Protein AF-A0A094PWL8-F1 (afdb_monomer)

Radius of gyration: 20.59 Å; Cα contacts (8 Å, |Δi|>4): 6; chains: 1; bounding box: 36×15×63 Å

pLDDT: mean 81.87, std 12.84, range [55.41, 94.81]

Solvent-accessible surface area (backbone atoms only — not comparable to full-atom values): 3560 Å² total; per-residue (Å²): 143,68,89,79,45,69,67,58,56,52,54,48,50,52,54,50,32,67,77,62,31,76,68,46,57,59,50,53,49,50,56,53,47,52,54,52,49,53,53,50,51,56,53,48,50,57,56,44,56,68,61,60,57,78,78,70,76,80,134

Mean predicted aligned error: 9.79 Å

Structure (mmCIF, N/CA/C/O backbone):
data_AF-A0A094PWL8-F1
#
_entry.id   AF-A0A094PWL8-F1
#
loop_
_atom_site.group_PDB
_atom_site.id
_atom_site.type_symbol
_atom_site.label_atom_id
_atom_site.label_alt_id
_atom_site.label_comp_id
_atom_site.label_asym_id
_atom_site.label_entity_id
_atom_site.label_seq_id
_atom_site.pdbx_PDB_ins_code
_atom_site.Cartn_x
_atom_site.Cartn_y
_atom_site.Cartn_z
_atom_site.occupancy
_atom_site.B_iso_or_equiv
_atom_site.auth_seq_id
_atom_site.auth_comp_id
_atom_site.auth_asym_id
_atom_site.auth_atom_id
_atom_site.pdbx_PDB_model_num
ATOM 1 N N . MET A 1 1 ? 20.660 4.666 -1.729 1.00 56.97 1 MET A N 1
ATOM 2 C CA . MET A 1 1 ? 19.568 5.373 -1.022 1.00 56.97 1 MET A CA 1
ATOM 3 C C . MET A 1 1 ? 18.749 6.187 -2.023 1.00 56.97 1 MET A C 1
ATOM 5 O O . MET A 1 1 ? 18.969 7.372 -2.155 1.00 56.97 1 MET A O 1
ATOM 9 N N . ASN A 1 2 ? 17.871 5.557 -2.807 1.00 64.25 2 ASN A N 1
ATOM 10 C CA . ASN A 1 2 ? 17.022 6.262 -3.794 1.00 64.25 2 ASN A CA 1
ATOM 11 C C . ASN A 1 2 ? 15.641 5.596 -3.953 1.00 64.25 2 ASN A C 1
ATOM 13 O O . ASN A 1 2 ? 14.880 5.934 -4.856 1.00 64.25 2 ASN A O 1
ATOM 17 N N . ALA A 1 3 ? 15.324 4.633 -3.083 1.00 62.69 3 ALA A N 1
ATOM 18 C CA . ALA A 1 3 ? 14.192 3.723 -3.242 1.00 62.69 3 ALA A CA 1
ATOM 19 C C . ALA A 1 3 ? 12.824 4.394 -3.032 1.00 62.69 3 ALA A C 1
ATOM 21 O O . ALA A 1 3 ? 11.808 3.845 -3.433 1.00 62.69 3 ALA A O 1
ATOM 22 N N . LEU A 1 4 ? 12.796 5.598 -2.454 1.00 67.25 4 LEU A N 1
ATOM 23 C CA . LEU A 1 4 ? 11.567 6.344 -2.177 1.00 67.25 4 LEU A CA 1
ATOM 24 C C . LEU A 1 4 ? 11.392 7.553 -3.099 1.00 67.25 4 LEU A C 1
ATOM 26 O O . LEU A 1 4 ? 10.736 8.525 -2.735 1.00 67.25 4 LEU A O 1
ATOM 30 N N . LYS A 1 5 ? 11.978 7.529 -4.304 1.00 80.62 5 LYS A N 1
ATOM 31 C CA . LYS A 1 5 ? 11.630 8.540 -5.306 1.00 80.62 5 LYS A CA 1
ATOM 32 C C . LYS A 1 5 ? 10.157 8.351 -5.684 1.00 80.62 5 LYS A C 1
ATOM 34 O O . LYS A 1 5 ? 9.829 7.259 -6.157 1.00 80.62 5 LYS A O 1
ATOM 39 N N . PRO A 1 6 ? 9.305 9.390 -5.565 1.00 84.69 6 PRO A N 1
ATOM 40 C CA . PRO A 1 6 ? 7.879 9.319 -5.905 1.00 84.69 6 PRO A CA 1
ATOM 41 C C . PRO A 1 6 ? 7.604 8.700 -7.282 1.00 84.69 6 PRO A C 1
ATOM 43 O O . PRO A 1 6 ? 6.593 8.038 -7.481 1.00 84.69 6 PRO A O 1
ATOM 46 N N . TRP A 1 7 ? 8.558 8.830 -8.207 1.00 88.94 7 TRP A N 1
ATOM 47 C CA . TRP A 1 7 ? 8.524 8.210 -9.527 1.00 88.94 7 TRP A CA 1
ATOM 48 C C . TRP A 1 7 ? 8.314 6.685 -9.519 1.00 88.94 7 TRP A C 1
ATOM 50 O O . TRP A 1 7 ? 7.556 6.171 -10.334 1.00 88.94 7 TRP A O 1
ATOM 60 N N . HIS A 1 8 ? 8.929 5.950 -8.585 1.00 87.19 8 HIS A N 1
ATOM 61 C CA . HIS A 1 8 ? 8.775 4.490 -8.527 1.00 87.19 8 HIS A CA 1
ATOM 62 C C . HIS A 1 8 ? 7.353 4.091 -8.131 1.00 87.19 8 HIS A C 1
ATOM 64 O O . HIS A 1 8 ? 6.813 3.131 -8.673 1.00 87.19 8 HIS A O 1
ATOM 70 N N . LEU A 1 9 ? 6.7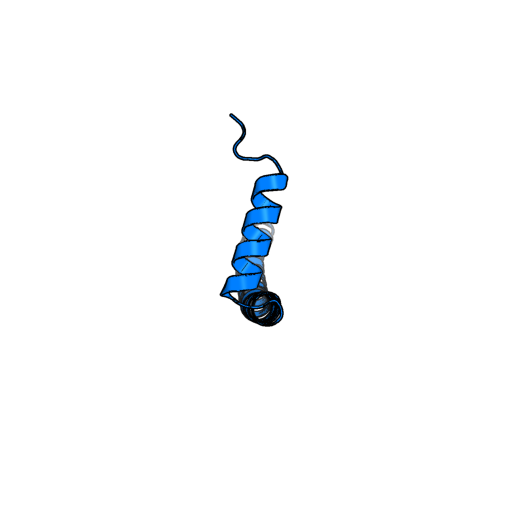23 4.859 -7.236 1.00 89.56 9 LEU A N 1
ATOM 71 C CA . LEU A 1 9 ? 5.336 4.629 -6.833 1.00 89.56 9 LEU A CA 1
ATOM 72 C C . LEU A 1 9 ? 4.369 4.865 -7.994 1.00 89.56 9 LEU A C 1
ATOM 74 O O . LEU A 1 9 ? 3.417 4.108 -8.144 1.00 89.56 9 LEU A O 1
ATOM 78 N N . VAL A 1 10 ? 4.633 5.864 -8.842 1.00 91.75 10 VAL A N 1
ATOM 79 C CA . VAL A 1 10 ? 3.824 6.114 -10.045 1.00 91.75 10 VAL A CA 1
ATOM 80 C C . VAL A 1 10 ? 3.928 4.940 -11.016 1.00 91.75 10 VAL A C 1
ATOM 82 O O . VAL A 1 10 ? 2.904 4.432 -11.464 1.00 91.75 10 VAL A O 1
ATOM 85 N N . VAL A 1 11 ? 5.142 4.457 -11.297 1.00 93.06 11 VAL A N 1
ATOM 86 C CA . VAL A 1 11 ? 5.339 3.295 -12.180 1.00 93.06 11 VAL A CA 1
ATOM 87 C C . VAL A 1 11 ? 4.655 2.054 -11.605 1.00 93.06 11 VAL A C 1
ATOM 89 O O . VAL A 1 11 ? 3.947 1.356 -12.328 1.00 93.06 11 VAL A O 1
ATOM 92 N N . LEU A 1 12 ? 4.798 1.812 -10.300 1.00 91.62 12 LEU A N 1
ATOM 93 C CA . LEU A 1 12 ? 4.136 0.700 -9.627 1.00 91.62 12 LEU A CA 1
ATOM 94 C C . LEU A 1 12 ? 2.613 0.806 -9.748 1.00 91.62 12 LEU A C 1
ATOM 96 O O . LEU A 1 12 ? 1.965 -0.164 -10.129 1.00 91.62 12 LEU A O 1
ATOM 100 N N . ALA A 1 13 ? 2.046 1.985 -9.490 1.00 90.38 13 ALA A N 1
ATOM 101 C CA . ALA A 1 13 ? 0.615 2.223 -9.621 1.00 90.38 13 ALA A CA 1
ATOM 102 C C . ALA A 1 13 ? 0.125 1.940 -11.048 1.00 90.38 13 ALA A C 1
ATOM 104 O O . ALA A 1 13 ? -0.897 1.281 -11.215 1.00 90.38 13 ALA A O 1
ATOM 105 N N . VAL A 1 14 ? 0.870 2.362 -12.074 1.00 93.00 14 VAL A N 1
ATOM 106 C CA . VAL A 1 14 ? 0.533 2.072 -13.476 1.00 93.00 14 VAL A CA 1
ATOM 107 C C . VAL A 1 14 ? 0.553 0.568 -13.749 1.00 93.00 14 VAL A C 1
ATOM 109 O O . VAL A 1 14 ? -0.410 0.046 -14.307 1.00 93.00 14 VAL A O 1
ATOM 112 N N . VAL A 1 15 ? 1.591 -0.149 -13.311 1.00 93.56 15 VAL A N 1
ATOM 113 C CA . VAL A 1 15 ? 1.675 -1.611 -13.479 1.00 93.56 15 VAL A CA 1
ATOM 114 C C . VAL A 1 15 ? 0.506 -2.310 -12.780 1.00 93.56 15 VAL A C 1
ATOM 116 O O . VAL A 1 15 ? -0.158 -3.154 -13.380 1.00 93.56 15 VAL A O 1
ATOM 119 N N . PHE A 1 16 ? 0.189 -1.918 -11.546 1.00 91.62 16 PHE A N 1
ATOM 120 C CA . PHE A 1 16 ? -0.966 -2.442 -10.815 1.00 91.62 16 PHE A CA 1
ATOM 121 C C . PHE A 1 16 ? -2.289 -2.155 -11.536 1.00 91.62 16 PHE A C 1
ATOM 123 O O . PHE A 1 16 ? -3.140 -3.038 -11.629 1.00 91.62 16 PHE A O 1
ATOM 130 N N . LEU A 1 17 ? -2.471 -0.951 -12.084 1.00 91.06 17 LEU A N 1
ATOM 131 C CA . LEU A 1 17 ? -3.674 -0.592 -12.838 1.00 91.06 17 LEU A CA 1
ATOM 132 C C . LEU A 1 17 ? -3.821 -1.412 -14.123 1.00 91.06 17 LEU A C 1
ATOM 134 O O . LEU A 1 17 ? -4.948 -1.743 -14.481 1.00 91.06 17 LEU A O 1
ATOM 138 N N . VAL A 1 18 ? -2.721 -1.757 -14.796 1.00 91.81 18 VAL A N 1
ATOM 139 C CA . VAL A 1 18 ? -2.751 -2.620 -15.988 1.00 91.81 18 VAL A CA 1
ATOM 140 C C . VAL A 1 18 ? -3.111 -4.060 -15.617 1.00 91.81 18 VAL A C 1
ATOM 142 O O . VAL A 1 18 ? -3.964 -4.652 -16.270 1.00 91.81 18 VAL A O 1
ATOM 145 N N . LEU A 1 19 ? -2.515 -4.611 -14.555 1.00 91.75 19 LEU A N 1
ATOM 146 C CA . LEU A 1 19 ? -2.750 -6.002 -14.142 1.00 91.75 19 LEU A CA 1
ATOM 147 C C . LEU A 1 19 ? -4.149 -6.225 -13.557 1.00 91.75 19 LEU A C 1
ATOM 149 O O . LEU A 1 19 ? -4.807 -7.213 -13.873 1.00 91.75 19 LEU A 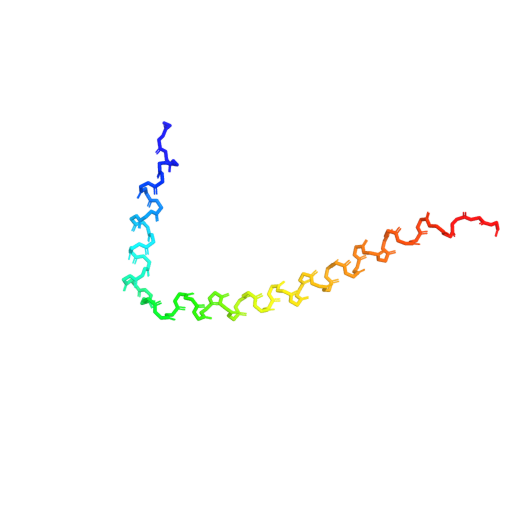O 1
ATOM 153 N N . PHE A 1 20 ? -4.608 -5.316 -12.697 1.00 88.38 20 PHE A N 1
ATOM 154 C CA . PHE A 1 20 ? -5.883 -5.464 -11.991 1.00 88.38 20 PHE A CA 1
ATOM 155 C C . PHE A 1 20 ? -7.040 -4.737 -12.687 1.00 88.38 20 PHE A C 1
ATOM 157 O O . PHE A 1 20 ? -8.202 -5.087 -12.482 1.00 88.38 20 PHE A O 1
ATOM 164 N N . GLY A 1 21 ? -6.747 -3.740 -13.521 1.00 86.31 21 GLY A N 1
ATOM 165 C CA . GLY A 1 21 ? -7.730 -2.874 -14.164 1.00 86.31 21 GLY A CA 1
ATOM 166 C C . GLY A 1 21 ? -8.119 -1.670 -13.299 1.00 86.31 21 GLY A C 1
ATOM 167 O O . GLY A 1 21 ? -8.371 -1.782 -12.095 1.00 86.31 21 GLY A O 1
ATOM 168 N N . ALA A 1 22 ? -8.268 -0.504 -13.936 1.00 82.88 22 ALA A N 1
ATOM 169 C CA . ALA A 1 22 ? -8.559 0.768 -13.262 1.00 82.88 22 ALA A CA 1
ATOM 170 C C . ALA A 1 22 ? -9.870 0.788 -12.457 1.00 82.88 22 ALA A C 1
ATOM 172 O O . ALA A 1 22 ? -10.018 1.589 -11.538 1.00 82.88 22 ALA A O 1
ATOM 173 N N . LYS A 1 23 ? -10.821 -0.100 -12.774 1.00 80.81 23 LYS A N 1
ATOM 174 C CA . LYS A 1 23 ? -12.112 -0.192 -12.078 1.00 80.81 23 LYS A CA 1
ATOM 175 C C . LYS A 1 23 ? -12.079 -1.125 -10.863 1.00 80.81 23 LYS A C 1
ATOM 177 O O . LYS A 1 23 ? -12.835 -0.899 -9.926 1.00 80.81 23 LYS A O 1
ATOM 182 N N . ARG A 1 24 ? -11.204 -2.138 -10.845 1.00 82.62 24 ARG A N 1
ATOM 183 C CA . ARG A 1 24 ? -11.141 -3.136 -9.759 1.00 82.62 24 ARG A CA 1
ATOM 184 C C . ARG A 1 24 ? -10.361 -2.636 -8.553 1.00 82.62 24 ARG A C 1
ATOM 186 O O . ARG A 1 24 ? -10.750 -2.910 -7.427 1.00 82.62 24 ARG A O 1
ATOM 193 N N . LEU A 1 25 ? -9.309 -1.855 -8.781 1.00 88.00 25 LEU A N 1
ATOM 194 C CA . LEU A 1 25 ? -8.504 -1.273 -7.710 1.00 88.00 25 LEU A CA 1
ATOM 195 C C . LEU A 1 25 ? -9.327 -0.386 -6.745 1.00 88.00 25 LEU A C 1
ATOM 197 O O . LEU A 1 25 ? -9.291 -0.646 -5.541 1.00 88.00 25 LEU A O 1
ATOM 201 N N . PRO A 1 26 ? -10.129 0.596 -7.213 1.00 82.62 26 PRO A N 1
ATOM 202 C CA . PRO A 1 26 ? -10.957 1.402 -6.318 1.00 82.62 26 PRO A CA 1
ATOM 203 C C . PRO A 1 26 ? -12.132 0.620 -5.728 1.00 82.62 26 PRO A C 1
ATOM 205 O O . PRO A 1 26 ? -12.551 0.921 -4.617 1.00 82.62 26 PRO A O 1
ATOM 208 N N . ASP A 1 27 ? -12.676 -0.364 -6.443 1.00 89.50 27 ASP A N 1
ATOM 209 C CA . ASP A 1 27 ? -13.815 -1.149 -5.963 1.00 89.50 27 ASP A CA 1
ATOM 210 C C . ASP A 1 27 ? -13.413 -2.076 -4.806 1.00 89.50 27 ASP A C 1
ATOM 212 O O . ASP A 1 27 ? -14.019 -2.033 -3.733 1.00 89.50 27 ASP A O 1
ATOM 216 N N . SER A 1 28 ? -12.299 -2.799 -4.961 1.00 89.75 28 SER A N 1
ATOM 217 C CA . SER A 1 28 ? -11.695 -3.593 -3.888 1.00 89.75 28 SER A CA 1
ATOM 218 C C . SER A 1 28 ? -11.241 -2.716 -2.721 1.00 89.75 28 SER A C 1
ATOM 220 O O . SER A 1 28 ? -11.496 -3.042 -1.568 1.00 89.75 28 SER A O 1
ATOM 222 N N . ALA A 1 29 ? -10.626 -1.558 -2.979 1.00 90.94 29 ALA A N 1
ATOM 223 C CA . ALA A 1 29 ? -10.257 -0.638 -1.903 1.00 90.94 29 ALA A CA 1
ATOM 224 C C . ALA A 1 29 ? -11.485 -0.108 -1.140 1.00 90.94 29 ALA A C 1
ATOM 226 O O . ALA A 1 29 ? -11.427 0.058 0.077 1.00 90.94 29 ALA A O 1
ATOM 227 N N . ARG A 1 30 ? -12.615 0.133 -1.821 1.00 90.31 30 ARG A N 1
ATOM 228 C CA . ARG A 1 30 ? -13.867 0.569 -1.182 1.00 90.31 30 ARG A CA 1
ATOM 229 C C . ARG A 1 30 ? -14.480 -0.523 -0.313 1.00 90.31 30 ARG A C 1
ATOM 231 O O . ARG A 1 30 ? -14.939 -0.201 0.781 1.00 90.31 30 ARG A O 1
ATOM 238 N N . SER A 1 31 ? -14.511 -1.776 -0.765 1.00 91.00 31 SER A N 1
ATOM 239 C CA . SER A 1 31 ? -15.052 -2.881 0.038 1.00 91.00 31 SER A CA 1
ATOM 240 C C . SER A 1 31 ? -14.175 -3.158 1.261 1.00 91.00 31 SER A C 1
ATOM 242 O O . SER A 1 31 ? -14.686 -3.183 2.380 1.00 91.00 31 SER A O 1
ATOM 244 N N . LEU A 1 32 ? -12.854 -3.230 1.073 1.00 92.44 32 LEU A N 1
ATOM 245 C CA . LEU A 1 32 ? -11.887 -3.381 2.162 1.00 92.44 32 LEU A CA 1
ATOM 246 C C . LEU A 1 32 ? -11.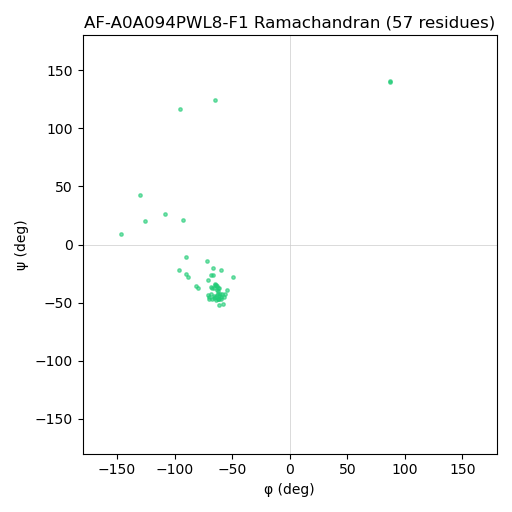926 -2.187 3.127 1.00 92.44 32 LEU A C 1
ATOM 248 O O . LEU A 1 32 ? -11.901 -2.369 4.341 1.00 92.44 32 LEU A O 1
ATOM 252 N N . GLY A 1 33 ? -12.063 -0.964 2.612 1.00 91.44 33 GLY A N 1
ATOM 253 C CA . GLY A 1 33 ? -12.179 0.249 3.421 1.00 91.44 33 GLY A CA 1
ATOM 254 C C . GLY A 1 33 ? -13.440 0.283 4.289 1.00 91.44 33 GLY A C 1
ATOM 255 O O . GLY A 1 33 ? -13.387 0.772 5.417 1.00 91.44 33 GLY A O 1
ATOM 256 N N . ARG A 1 34 ? -14.564 -0.271 3.812 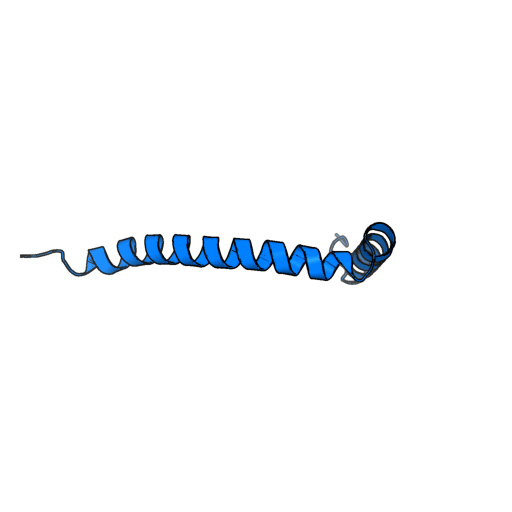1.00 93.12 34 ARG A N 1
ATOM 257 C CA . ARG A 1 34 ? -15.783 -0.426 4.627 1.00 93.12 34 ARG A CA 1
ATOM 258 C C . ARG A 1 34 ? -15.555 -1.403 5.780 1.00 93.12 34 ARG A C 1
ATOM 260 O O . ARG A 1 34 ? -15.884 -1.054 6.910 1.00 93.12 34 ARG A O 1
ATOM 267 N N . SER A 1 35 ? -14.938 -2.558 5.522 1.00 92.81 35 SER A N 1
ATOM 268 C CA . SER A 1 35 ? -14.613 -3.536 6.571 1.00 92.81 35 SER A CA 1
ATOM 269 C C . SER A 1 35 ? -13.632 -2.969 7.600 1.00 92.81 35 SER A C 1
ATOM 271 O O . SER A 1 35 ? -13.855 -3.095 8.800 1.00 92.81 35 SER A O 1
ATOM 273 N N . LEU A 1 36 ? -12.590 -2.264 7.147 1.00 94.81 36 LEU A N 1
ATOM 274 C CA . LEU A 1 36 ? -11.627 -1.602 8.033 1.00 94.81 36 LEU A CA 1
ATOM 275 C C . LEU A 1 36 ? -12.262 -0.483 8.861 1.00 94.81 36 LEU A C 1
ATOM 277 O O . LEU A 1 36 ? -11.851 -0.264 9.996 1.00 94.81 36 LEU A O 1
ATOM 281 N N . ARG A 1 37 ? -13.252 0.237 8.322 1.00 92.38 37 ARG A N 1
ATOM 282 C CA . ARG A 1 37 ? -13.977 1.269 9.073 1.00 92.38 37 ARG A CA 1
ATOM 283 C C . ARG A 1 37 ? -14.771 0.664 10.226 1.00 92.38 37 ARG A C 1
ATOM 285 O O . ARG A 1 37 ? -14.718 1.220 11.315 1.00 92.38 37 ARG A O 1
ATOM 292 N N . ILE A 1 38 ? -15.479 -0.439 9.979 1.00 92.75 38 ILE A N 1
ATOM 293 C CA . ILE A 1 38 ? -16.243 -1.156 11.011 1.00 92.75 38 ILE A CA 1
ATOM 294 C C . ILE A 1 38 ? -15.286 -1.651 12.094 1.00 92.75 38 ILE A C 1
ATOM 296 O O . ILE A 1 38 ? -15.433 -1.277 13.252 1.00 92.75 38 ILE A O 1
ATOM 300 N N . PHE A 1 39 ? -14.226 -2.354 11.688 1.00 94.19 39 PHE A N 1
ATOM 301 C CA . PHE A 1 39 ? -13.193 -2.829 12.605 1.00 94.19 39 PHE A CA 1
ATOM 302 C C . PHE A 1 39 ? -12.561 -1.689 13.419 1.00 94.19 39 PHE A C 1
ATOM 304 O O . PHE A 1 39 ? -12.378 -1.801 14.624 1.00 94.19 39 PHE A O 1
ATOM 311 N N . LYS A 1 40 ? -12.267 -0.546 12.786 1.00 90.56 40 LYS A N 1
ATOM 312 C CA . LYS A 1 40 ? -11.733 0.632 13.480 1.00 90.56 40 LYS A CA 1
ATOM 313 C C . LY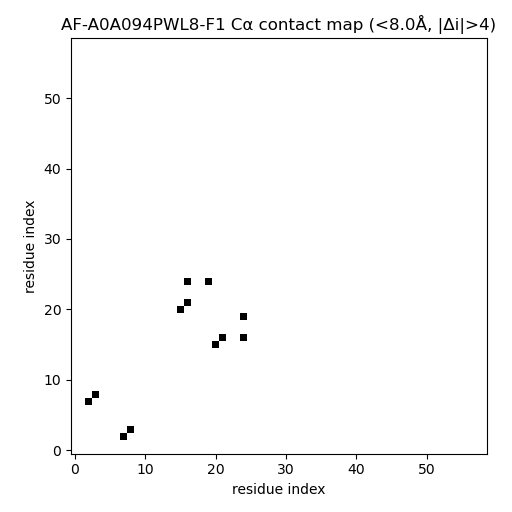S A 1 40 ? -12.716 1.194 14.509 1.00 90.56 40 LYS A C 1
ATOM 315 O O . LYS A 1 40 ? -12.266 1.642 15.557 1.00 90.56 40 LYS A O 1
ATOM 320 N N . SER A 1 41 ? -14.012 1.221 14.207 1.00 90.38 41 SER A N 1
ATOM 321 C CA . SER A 1 41 ? -15.040 1.689 15.142 1.00 90.38 41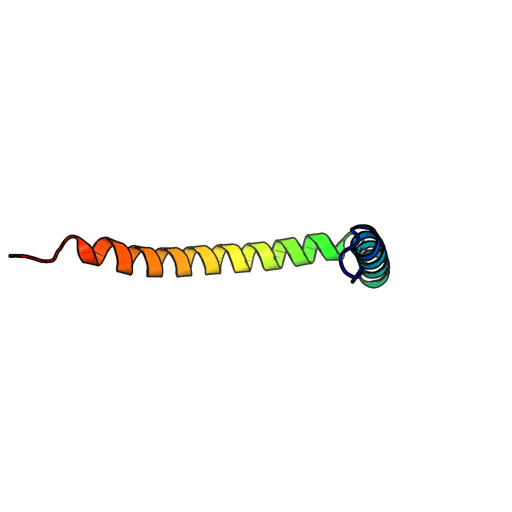 SER A CA 1
ATOM 322 C C . SER A 1 41 ? -15.156 0.771 16.356 1.00 90.38 41 SER A C 1
ATOM 324 O O . SER A 1 41 ? -15.144 1.280 17.470 1.00 90.38 41 SER A O 1
ATOM 326 N N . GLU A 1 42 ? -15.159 -0.547 16.147 1.00 88.69 42 GLU A N 1
ATOM 327 C CA . GLU A 1 42 ? -15.152 -1.533 17.238 1.00 88.69 42 GLU A CA 1
ATOM 328 C C . GLU A 1 42 ? -13.889 -1.395 18.101 1.00 88.69 42 GLU A C 1
ATOM 330 O O . GLU A 1 42 ? -13.969 -1.279 19.319 1.00 88.69 42 GLU A O 1
ATOM 335 N N . VAL A 1 43 ? -12.708 -1.297 17.481 1.00 90.31 43 VAL A N 1
ATOM 336 C CA . VAL A 1 43 ? -11.443 -1.090 18.209 1.00 90.31 43 VAL A CA 1
ATOM 337 C C . VAL A 1 43 ? -11.431 0.241 18.966 1.00 90.31 43 VAL A C 1
ATOM 339 O O . VAL A 1 43 ? -10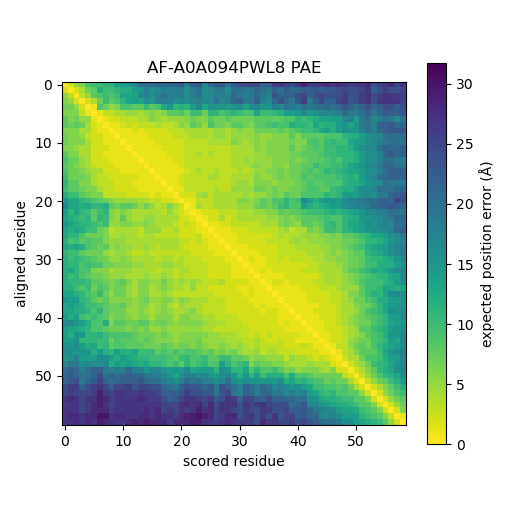.889 0.319 20.068 1.00 90.31 43 VAL A O 1
ATOM 342 N N . GLN A 1 44 ? -12.008 1.301 18.401 1.00 88.38 44 GLN A N 1
ATOM 343 C CA . GLN A 1 44 ? -12.087 2.601 19.065 1.00 88.38 44 GLN A CA 1
ATOM 344 C C . GLN A 1 44 ? -13.014 2.576 20.283 1.00 88.38 44 GLN A C 1
ATOM 346 O O . GLN A 1 44 ? -12.699 3.236 21.268 1.00 88.38 44 GLN A O 1
ATOM 351 N N . GLU A 1 45 ? -14.124 1.845 20.220 1.00 85.50 45 GLU A N 1
ATOM 352 C CA . GLU A 1 45 ? -15.035 1.657 21.352 1.00 85.50 45 GLU A CA 1
ATOM 353 C C . GLU A 1 45 ? -14.325 0.937 22.503 1.00 85.50 45 GLU A C 1
ATOM 355 O O . GLU A 1 45 ? -14.293 1.463 23.611 1.00 85.50 45 GLU A O 1
ATOM 360 N N . LEU A 1 46 ? -13.600 -0.147 22.201 1.00 83.81 46 LEU A N 1
ATOM 361 C CA . LEU A 1 46 ? -12.769 -0.859 23.182 1.00 83.81 46 LEU A CA 1
ATOM 362 C C . LEU A 1 46 ? -11.715 0.054 23.837 1.00 83.81 46 LEU A C 1
ATOM 364 O O . LEU A 1 46 ? -11.562 0.062 25.051 1.00 83.81 46 LEU A O 1
ATOM 368 N N . ASN A 1 47 ? -11.015 0.874 23.044 1.00 81.88 47 ASN A N 1
ATOM 369 C CA . ASN A 1 47 ? -10.025 1.824 23.578 1.00 81.88 47 ASN A CA 1
ATOM 370 C C . ASN A 1 47 ? -10.665 2.958 24.401 1.00 81.88 47 ASN A C 1
ATOM 372 O O . ASN A 1 47 ? -10.003 3.572 25.241 1.00 81.88 47 ASN A O 1
ATOM 376 N N . LYS A 1 48 ? -11.927 3.300 24.122 1.00 77.06 48 LYS A N 1
ATOM 377 C CA . LYS A 1 48 ? -12.642 4.367 24.823 1.00 77.06 48 LYS A CA 1
ATOM 378 C C . LYS A 1 48 ? -13.163 3.889 26.176 1.00 77.06 48 LYS A C 1
ATOM 380 O O . LYS A 1 48 ? -13.053 4.650 27.134 1.00 77.06 48 LYS A O 1
ATOM 385 N N . ASP A 1 49 ? -13.618 2.643 26.266 1.00 69.12 49 ASP A N 1
ATOM 386 C CA . ASP A 1 49 ? -13.981 2.002 27.534 1.00 69.12 49 ASP A CA 1
ATOM 387 C C . ASP A 1 49 ? -12.776 1.895 28.485 1.00 69.12 49 ASP A C 1
ATOM 389 O O . ASP A 1 49 ? -12.907 2.184 29.676 1.00 69.12 49 ASP A O 1
ATOM 393 N N . ASP A 1 50 ? -11.576 1.626 27.956 1.00 65.38 50 ASP A N 1
ATOM 394 C CA . ASP A 1 50 ? -10.331 1.660 28.740 1.00 65.38 50 ASP A CA 1
ATOM 395 C C . ASP A 1 50 ? -9.957 3.078 29.227 1.00 65.38 50 ASP A C 1
ATOM 397 O O . ASP A 1 50 ? -9.296 3.233 30.252 1.00 65.38 50 ASP A O 1
ATOM 401 N N . SER A 1 51 ? -10.392 4.132 28.524 1.00 62.56 51 SER A N 1
ATOM 402 C CA . SER A 1 51 ? -10.078 5.532 28.867 1.00 62.56 51 SER A CA 1
ATOM 403 C C . SER A 1 51 ? -11.098 6.192 29.809 1.00 62.56 51 SER A C 1
ATOM 405 O O . SER A 1 51 ? -10.742 7.132 30.519 1.00 62.56 51 SER A O 1
ATOM 407 N N . ASP A 1 52 ? -12.35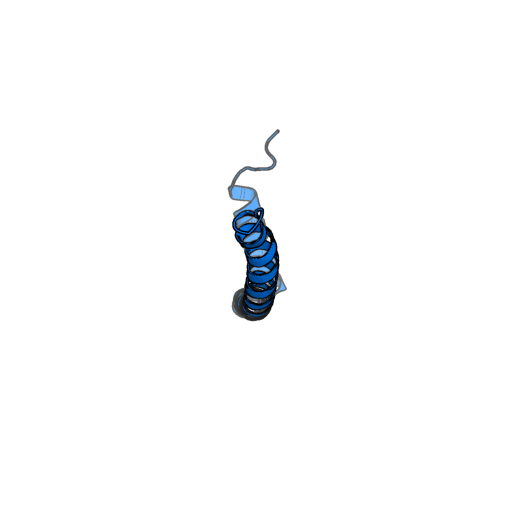7 5.737 29.833 1.00 60.31 52 ASP A N 1
ATOM 408 C CA . ASP A 1 52 ? -13.403 6.251 30.744 1.00 60.31 52 ASP A CA 1
ATOM 409 C C . ASP A 1 52 ? -13.458 5.479 32.084 1.00 60.31 52 ASP A C 1
ATOM 411 O O . ASP A 1 52 ? -14.080 5.931 33.050 1.00 60.31 52 ASP A O 1
ATOM 415 N N . GLY A 1 53 ? -12.746 4.347 32.185 1.00 57.94 53 GLY A N 1
ATOM 416 C CA . GLY A 1 53 ? -12.518 3.620 33.440 1.00 57.94 53 GLY A CA 1
ATOM 417 C C . GLY A 1 53 ? -11.649 4.372 34.463 1.00 57.94 53 GLY A C 1
ATOM 418 O O . GLY A 1 53 ? -11.764 4.116 35.660 1.00 57.94 53 GLY A O 1
ATOM 419 N N . ASP A 1 54 ? -10.859 5.362 34.029 1.00 57.75 54 ASP A N 1
ATOM 420 C CA . ASP A 1 54 ? -9.960 6.166 34.884 1.00 57.75 54 ASP A CA 1
ATOM 421 C C . ASP A 1 54 ? -10.605 7.473 35.411 1.00 57.75 54 ASP A C 1
ATOM 423 O O . ASP A 1 54 ? -9.936 8.428 35.802 1.00 57.75 54 ASP A O 1
ATOM 427 N N . LYS A 1 55 ? -11.946 7.553 35.433 1.00 57.75 55 LYS A N 1
ATOM 428 C CA . LYS A 1 55 ? -12.706 8.562 36.211 1.00 57.75 55 LYS A CA 1
ATOM 429 C C . LYS A 1 55 ? -13.745 7.958 37.158 1.00 57.75 55 LYS A C 1
ATOM 431 O O . LYS A 1 55 ? -14.658 8.653 37.609 1.00 57.75 55 LYS A O 1
ATOM 436 N N . LYS A 1 56 ? -13.604 6.678 37.505 1.00 56.75 56 LYS A N 1
ATOM 437 C CA . LYS A 1 56 ? -14.307 6.074 38.650 1.00 56.75 56 LYS A CA 1
ATOM 438 C C . LYS A 1 56 ? -13.35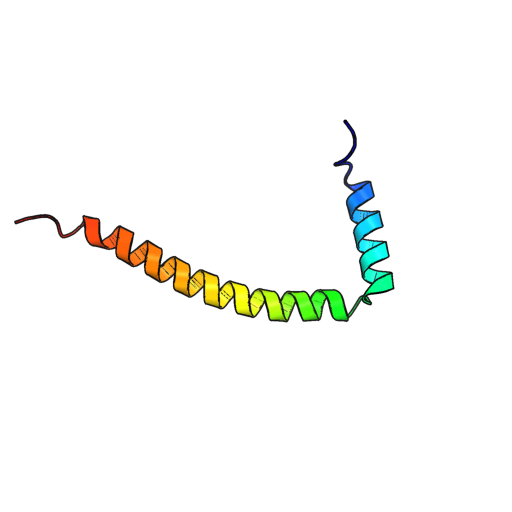6 5.301 39.563 1.00 56.75 56 LYS A C 1
ATOM 440 O O . LYS A 1 56 ? -13.691 4.226 40.047 1.00 56.75 56 LYS A O 1
ATOM 445 N N . THR A 1 57 ? -12.181 5.858 39.841 1.00 63.25 57 THR A N 1
ATOM 446 C CA . THR A 1 57 ? -11.422 5.484 41.038 1.00 63.25 57 THR A CA 1
ATOM 447 C C . THR A 1 57 ? -11.729 6.481 42.160 1.00 63.25 57 THR A C 1
ATOM 449 O O . THR A 1 57 ? -11.375 7.654 42.047 1.00 63.25 57 THR A O 1
ATOM 452 N N . ASN A 1 58 ? -12.326 5.966 43.239 1.00 55.41 58 ASN A N 1
ATOM 453 C CA . ASN A 1 58 ? -12.638 6.575 44.545 1.00 55.41 58 ASN A CA 1
ATOM 454 C C . ASN A 1 58 ? -13.967 7.341 44.672 1.00 55.41 58 ASN A C 1
ATOM 456 O O . ASN A 1 58 ? -14.324 8.104 43.770 1.00 55.41 58 ASN A O 1
ATOM 460 N N . PRO A 1 59 ? -14.669 7.223 45.821 1.00 58.47 59 PRO A N 1
ATOM 461 C CA . PRO A 1 59 ? -14.313 6.540 47.079 1.00 58.47 59 PRO A CA 1
ATOM 462 C C . PRO A 1 59 ? -15.065 5.222 47.340 1.00 58.47 59 PRO A C 1
ATOM 464 O O . PRO A 1 59 ? -16.062 4.943 46.637 1.00 58.47 59 PRO A O 1
#

Sequence (59 aa):
MNALKPWHLVVLAVVFLVLFGAKRLPDSARSLGRSLRIFKSEVQELNKDDSDGDKKTNP

Secondary structure (DSSP, 8-state):
--TT-HHHHHHHHHHHHHHH-TTHHHHHHHHHHHHHHHHHHHHHHHHHHHHHGGG----

Foldseek 3Di:
DCVPDVVVVVVVVVVCCVVQNPVRVVVVVVVVVVVVVVVVVVVVVVVVVVVVVVVPDDD